Protein AF-A0A1H5A3E8-F1 (afdb_monomer)

pLDDT: mean 80.01, std 17.45, range [38.31, 94.94]

Nearest PDB structures (foldseek):
  3k41-assembly1_B  TM=3.931E-01  e=1.191E+00  Bos taurus
  3k41-assembly1_A  TM=4.927E-01  e=1.358E+00  Bos taurus
  3k42-assembly1_A  TM=4.088E-01  e=1.651E+00  Bos taurus
  2rl7-assembly2_D  TM=4.142E-01  e=1.881E+00  Bos taurus
  2rl7-assembly1_A  TM=3.679E-01  e=1.651E+00  Bos taurus

Secondary structure (DSSP, 8-state):
-----------HHHHHHHHSTT-EEEEEEETTEEEEEEE-TTS-EEEEESSHHHHHHHHHTSPP------

Sequence (70 aa):
MHAKGVISGFSPKELALEIHPGAYCKVKHSEHVSGYVIYDAEGRALASAGSAKQAWRDAISVAPFATKQS

Structure (mmCIF, N/CA/C/O backbone):
data_AF-A0A1H5A3E8-F1
#
_entry.id   AF-A0A1H5A3E8-F1
#
loop_
_atom_site.group_PDB
_atom_site.id
_atom_site.type_symbol
_atom_site.label_atom_id
_atom_site.label_alt_id
_atom_site.label_comp_id
_atom_site.label_asym_id
_atom_site.label_entity_id
_atom_site.label_seq_id
_atom_site.pdbx_PDB_ins_code
_atom_site.Cartn_x
_atom_site.Cartn_y
_atom_site.Cartn_z
_atom_site.occupancy
_atom_site.B_iso_or_equiv
_atom_site.auth_seq_id
_atom_site.auth_comp_id
_atom_site.auth_asym_id
_atom_site.auth_atom_id
_atom_site.pdbx_PDB_model_num
ATOM 1 N N . MET A 1 1 ? -5.116 38.891 5.935 1.00 38.31 1 MET A N 1
ATOM 2 C CA . MET A 1 1 ? -6.474 38.330 5.779 1.00 38.31 1 MET A CA 1
ATOM 3 C C . MET A 1 1 ? -6.416 37.273 4.684 1.00 38.31 1 MET 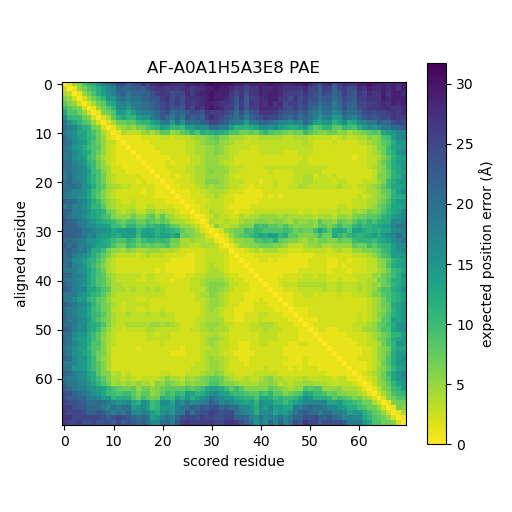A C 1
ATOM 5 O O . MET A 1 1 ? -5.989 37.598 3.591 1.00 38.31 1 MET A O 1
ATOM 9 N N . HIS A 1 2 ? -6.724 36.026 5.056 1.00 49.22 2 HIS A N 1
ATOM 10 C CA . HIS A 1 2 ? -7.048 34.837 4.251 1.00 49.22 2 HIS A CA 1
ATOM 11 C C . HIS A 1 2 ? -6.436 34.653 2.851 1.00 49.22 2 HIS A C 1
ATOM 13 O O . HIS A 1 2 ? -6.919 35.211 1.873 1.00 49.22 2 HIS A O 1
ATOM 19 N N . ALA A 1 3 ? -5.530 33.678 2.733 1.00 40.06 3 ALA A N 1
ATOM 20 C CA . ALA A 1 3 ? -5.409 32.895 1.509 1.00 40.06 3 ALA A CA 1
ATOM 21 C C . ALA A 1 3 ? -5.067 31.436 1.839 1.00 40.06 3 ALA A C 1
ATOM 23 O O . ALA A 1 3 ? -3.913 31.058 1.983 1.00 40.06 3 ALA A O 1
ATOM 24 N N . LYS A 1 4 ? -6.144 30.651 1.926 1.00 42.69 4 LYS A N 1
ATOM 25 C CA . LYS A 1 4 ? -6.217 29.215 1.638 1.00 42.69 4 LYS A CA 1
ATOM 26 C C . LYS A 1 4 ? -5.389 28.337 2.570 1.00 42.69 4 LYS A C 1
ATOM 28 O O . LYS A 1 4 ? -4.257 27.976 2.274 1.00 42.69 4 LYS A O 1
ATOM 33 N N . GLY A 1 5 ? -6.034 27.917 3.663 1.00 41.94 5 GLY A N 1
ATOM 34 C CA . GLY A 1 5 ? -5.682 26.658 4.305 1.00 41.94 5 GLY A CA 1
ATOM 35 C C . GLY A 1 5 ? -5.518 25.618 3.206 1.00 41.94 5 GLY A C 1
ATOM 36 O O . GLY A 1 5 ? -6.451 25.365 2.442 1.00 41.94 5 GLY A O 1
ATOM 37 N N . VAL A 1 6 ? -4.291 25.125 3.060 1.00 45.97 6 VAL A N 1
ATOM 38 C CA . VAL A 1 6 ? -4.000 23.908 2.321 1.00 45.97 6 VAL A CA 1
ATOM 39 C C . VAL A 1 6 ? -5.042 22.900 2.770 1.00 45.97 6 VAL A C 1
ATOM 41 O O . VAL A 1 6 ? -5.063 22.484 3.925 1.00 45.97 6 VAL A O 1
ATOM 44 N N . ILE A 1 7 ? -5.968 22.569 1.879 1.00 52.53 7 ILE A N 1
ATOM 45 C CA . ILE A 1 7 ? -6.780 21.380 2.054 1.00 52.53 7 ILE A CA 1
ATOM 46 C C . ILE A 1 7 ? -5.722 20.280 2.020 1.00 52.53 7 ILE A C 1
ATOM 48 O O . ILE A 1 7 ? -5.136 20.054 0.963 1.00 52.53 7 ILE A O 1
ATOM 52 N N . SER A 1 8 ? -5.348 19.762 3.194 1.00 49.91 8 SER A N 1
ATOM 53 C CA . SER A 1 8 ? -4.316 18.743 3.399 1.00 49.91 8 SER A CA 1
ATOM 54 C C . SER A 1 8 ? -4.705 17.529 2.562 1.00 49.91 8 SER A C 1
ATOM 56 O O . SER A 1 8 ? -5.570 16.742 2.937 1.00 49.91 8 SER A O 1
ATOM 58 N N . GLY A 1 9 ? -4.221 17.522 1.322 1.00 50.78 9 GLY A N 1
ATOM 59 C CA . GLY A 1 9 ? -4.919 16.913 0.203 1.00 50.78 9 GLY A CA 1
ATOM 60 C C . GLY A 1 9 ? -4.660 15.426 0.142 1.00 50.78 9 GLY A C 1
ATOM 61 O O . GLY A 1 9 ? -3.610 15.027 -0.340 1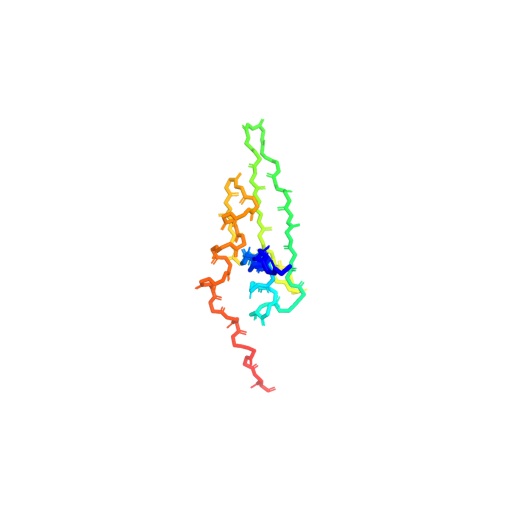.00 50.78 9 GLY A O 1
ATOM 62 N N . PHE A 1 10 ? -5.633 14.642 0.603 1.00 63.12 10 PHE A N 1
ATOM 63 C CA . PHE A 1 10 ? -5.815 13.216 0.331 1.00 63.12 10 PHE A CA 1
ATOM 64 C C . PHE A 1 10 ? -4.508 12.430 0.142 1.00 63.12 10 PHE A C 1
ATOM 66 O O . PHE A 1 10 ? -4.047 12.222 -0.985 1.00 63.12 10 PHE A O 1
ATOM 73 N N . SER A 1 11 ? -3.924 11.943 1.235 1.00 81.62 11 SER A N 1
ATOM 74 C CA . SER A 1 11 ? -2.879 10.926 1.146 1.00 81.62 11 SER A CA 1
ATOM 75 C C . SER A 1 11 ? -3.549 9.559 0.975 1.00 81.62 11 SER A C 1
ATOM 77 O O . SER A 1 11 ? -4.160 9.076 1.928 1.00 81.62 11 SER A O 1
ATOM 79 N N . PRO A 1 12 ? -3.399 8.863 -0.172 1.00 84.44 12 PRO A N 1
ATOM 80 C CA . PRO A 1 12 ? -3.965 7.520 -0.341 1.00 84.44 12 PRO A CA 1
ATOM 81 C C . PRO A 1 12 ? -3.466 6.544 0.731 1.00 84.44 12 PRO A C 1
ATOM 83 O O . PRO A 1 12 ? -4.151 5.598 1.088 1.00 84.44 12 PRO A O 1
ATOM 86 N N . LYS A 1 13 ? -2.268 6.803 1.267 1.00 87.25 13 LYS A N 1
ATOM 87 C CA . LYS A 1 13 ? -1.703 6.073 2.397 1.00 87.25 13 LYS A CA 1
ATOM 88 C C . LYS A 1 13 ? -2.507 6.264 3.685 1.00 87.25 13 LYS A C 1
ATOM 90 O O . LYS A 1 13 ? -2.740 5.282 4.368 1.00 87.25 13 LYS A O 1
ATOM 95 N N . GLU A 1 14 ? -2.889 7.492 4.035 1.00 88.19 14 GLU A N 1
ATOM 96 C CA . GLU A 1 14 ? -3.618 7.758 5.285 1.00 88.19 14 GLU A CA 1
ATOM 97 C C . GLU A 1 14 ? -4.980 7.065 5.255 1.00 88.19 14 GLU A C 1
ATOM 99 O O . GLU A 1 14 ? -5.262 6.267 6.139 1.00 88.19 14 GLU A O 1
ATOM 104 N N . LEU A 1 15 ? -5.738 7.227 4.165 1.00 87.62 15 LEU A N 1
ATOM 105 C CA . LEU A 1 15 ? -7.027 6.550 4.015 1.00 87.62 15 LEU A CA 1
ATOM 106 C C . LEU A 1 15 ? -6.891 5.018 3.960 1.00 87.62 15 LEU A C 1
ATOM 108 O O . LEU A 1 15 ? -7.691 4.298 4.551 1.00 87.62 15 LEU A O 1
ATOM 112 N N . ALA A 1 16 ? -5.864 4.491 3.286 1.00 87.94 16 ALA A N 1
ATOM 113 C CA . ALA A 1 16 ? -5.607 3.052 3.297 1.00 87.94 16 ALA A CA 1
ATOM 114 C C . ALA A 1 16 ? -5.270 2.528 4.701 1.00 87.94 16 ALA A C 1
ATOM 116 O O . ALA A 1 16 ? -5.651 1.409 5.025 1.00 87.94 16 ALA A O 1
ATOM 117 N N . LEU A 1 17 ? -4.569 3.315 5.524 1.00 89.56 17 LEU A N 1
ATOM 118 C CA . LEU A 1 17 ? 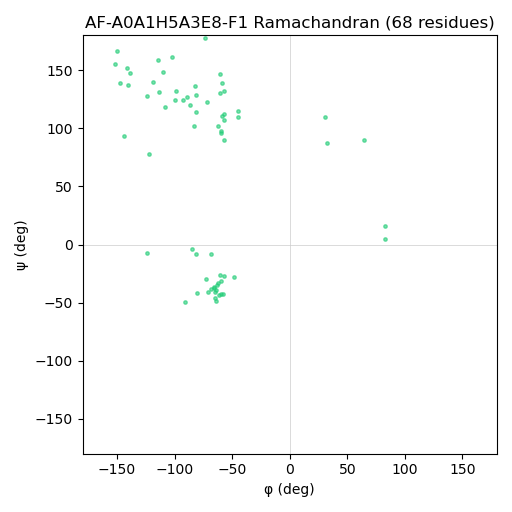-4.250 2.971 6.912 1.00 89.56 17 LEU A CA 1
ATOM 119 C C . LEU A 1 17 ? -5.470 3.064 7.836 1.00 89.56 17 LEU A C 1
ATOM 121 O O . LEU A 1 17 ? -5.531 2.317 8.806 1.00 89.56 17 LEU A O 1
ATOM 125 N N . GLU A 1 18 ? -6.436 3.940 7.544 1.00 89.31 18 GLU A N 1
ATOM 126 C CA . GLU A 1 18 ? -7.723 3.977 8.254 1.00 89.31 18 GLU A CA 1
ATOM 127 C C . GLU A 1 18 ? -8.543 2.700 8.005 1.00 89.31 18 GLU A C 1
ATOM 129 O O . GLU A 1 18 ? -9.188 2.194 8.920 1.00 89.31 18 GLU A O 1
ATOM 134 N N . ILE A 1 19 ? -8.489 2.149 6.786 1.00 88.25 19 ILE A N 1
ATOM 135 C CA . ILE A 1 19 ? -9.189 0.906 6.413 1.00 88.25 19 ILE A CA 1
ATOM 136 C C . ILE A 1 19 ? -8.410 -0.335 6.875 1.00 88.25 19 ILE A C 1
ATOM 138 O O . ILE A 1 19 ? -8.999 -1.293 7.375 1.00 88.25 19 ILE A O 1
ATOM 142 N N . HIS A 1 20 ? -7.085 -0.316 6.714 1.00 89.00 20 HIS A N 1
ATOM 143 C CA .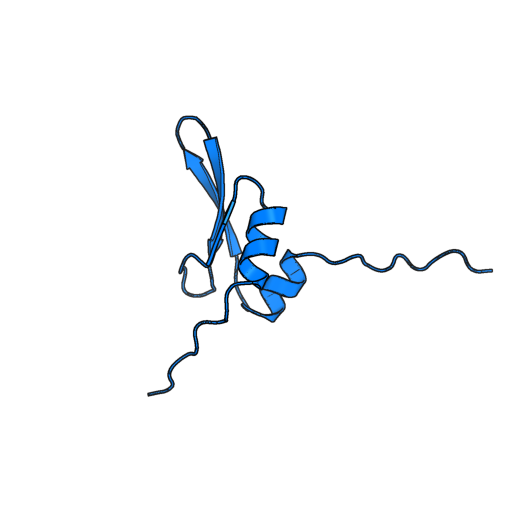 HIS A 1 20 ? -6.165 -1.411 7.033 1.00 89.00 20 HIS A CA 1
ATOM 144 C C . HIS A 1 20 ? -5.110 -0.928 8.042 1.00 89.00 20 HIS A C 1
ATOM 146 O O . HIS A 1 20 ? -3.970 -0.625 7.662 1.00 89.00 20 HIS A O 1
ATOM 152 N N . PRO A 1 21 ? -5.458 -0.832 9.338 1.00 90.31 21 PRO A N 1
ATOM 153 C CA . PRO A 1 21 ? -4.527 -0.370 10.359 1.00 90.31 21 PRO A CA 1
ATOM 154 C C . PRO A 1 21 ? -3.306 -1.292 10.438 1.00 90.31 21 PRO A C 1
ATOM 156 O O . PRO A 1 21 ? -3.422 -2.513 10.512 1.00 90.31 21 PRO A O 1
ATOM 159 N N . GLY A 1 22 ? -2.114 -0.695 10.405 1.00 90.19 22 GLY A N 1
ATOM 160 C CA . GLY A 1 22 ? -0.845 -1.431 10.400 1.00 90.19 22 GLY A CA 1
ATOM 161 C C . GLY A 1 22 ? -0.397 -1.934 9.024 1.00 90.19 22 GLY A C 1
ATOM 162 O O . GLY A 1 22 ? 0.634 -2.602 8.937 1.00 90.19 22 GLY A O 1
ATOM 163 N N . ALA A 1 23 ? -1.114 -1.594 7.948 1.00 93.06 23 ALA A N 1
ATOM 164 C CA . ALA A 1 23 ? -0.647 -1.871 6.598 1.00 93.06 23 ALA A CA 1
ATOM 165 C C . ALA A 1 23 ? 0.686 -1.166 6.300 1.00 93.06 23 ALA A C 1
ATOM 167 O O . ALA A 1 23 ? 0.963 -0.053 6.755 1.00 93.06 23 ALA A O 1
ATOM 168 N N . TYR A 1 24 ? 1.524 -1.801 5.492 1.00 93.81 24 TYR A N 1
ATOM 169 C CA . TYR A 1 24 ? 2.838 -1.279 5.143 1.00 93.81 24 TYR A CA 1
ATOM 170 C C . TYR A 1 24 ? 3.180 -1.550 3.681 1.00 93.81 24 TYR A C 1
ATOM 172 O O . TYR A 1 24 ? 2.735 -2.514 3.065 1.00 93.81 24 TYR A O 1
ATOM 180 N N . CYS A 1 25 ? 4.011 -0.681 3.111 1.00 93.88 25 CYS A N 1
ATOM 181 C CA . CYS A 1 25 ? 4.458 -0.798 1.731 1.00 93.88 25 CYS A CA 1
ATOM 182 C C . CYS A 1 25 ? 5.844 -1.443 1.684 1.00 93.88 25 CYS A C 1
ATOM 184 O O . CYS A 1 25 ? 6.757 -0.990 2.374 1.00 93.88 25 CYS A O 1
ATOM 186 N N . LYS A 1 26 ? 6.034 -2.439 0.816 1.00 94.38 26 LYS A N 1
ATOM 187 C CA . LYS A 1 26 ? 7.363 -2.935 0.435 1.00 94.38 26 LYS A CA 1
ATOM 188 C C . LYS A 1 26 ? 7.593 -2.742 -1.053 1.00 94.38 26 LYS A C 1
ATOM 190 O O . LYS A 1 26 ? 6.706 -2.990 -1.869 1.00 94.38 26 LYS A O 1
ATOM 195 N N . VAL A 1 27 ? 8.811 -2.343 -1.391 1.00 92.19 27 VAL A N 1
ATOM 196 C CA . VAL A 1 27 ? 9.291 -2.361 -2.771 1.00 92.19 27 VAL A CA 1
ATOM 197 C C . VAL A 1 27 ? 9.733 -3.782 -3.092 1.00 92.19 27 VAL A C 1
ATOM 199 O O . VAL A 1 27 ? 10.483 -4.392 -2.331 1.00 92.19 27 VAL A O 1
ATOM 202 N N . LYS A 1 28 ? 9.245 -4.326 -4.202 1.00 89.19 28 LYS A N 1
ATOM 203 C CA . LYS A 1 28 ? 9.737 -5.564 -4.794 1.00 89.19 28 LYS A CA 1
ATOM 204 C C . LYS A 1 28 ? 10.498 -5.218 -6.060 1.00 89.19 28 LYS A C 1
ATOM 206 O O . LYS A 1 28 ? 9.928 -4.673 -6.999 1.00 89.19 28 LYS A O 1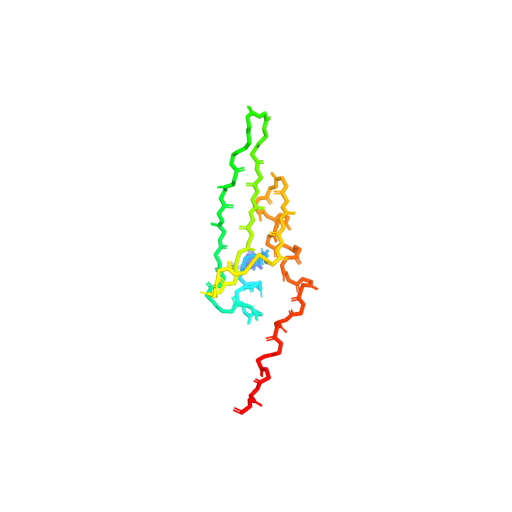
ATOM 211 N N . HIS A 1 29 ? 11.780 -5.550 -6.066 1.00 85.50 29 HIS A N 1
ATOM 212 C CA . HIS A 1 29 ? 12.616 -5.451 -7.249 1.00 85.50 29 HIS A CA 1
ATOM 213 C C . HIS A 1 29 ? 12.592 -6.793 -7.977 1.00 85.50 29 HIS A C 1
ATOM 215 O O . HIS A 1 29 ? 12.873 -7.838 -7.393 1.00 85.50 29 HIS A O 1
ATOM 221 N N . SER A 1 30 ? 12.218 -6.756 -9.245 1.00 79.00 30 SER A N 1
ATOM 222 C CA . SER A 1 30 ? 12.487 -7.804 -10.220 1.00 79.00 30 SER A CA 1
ATOM 223 C C . SER A 1 30 ? 13.655 -7.352 -11.093 1.00 79.00 30 SER A C 1
ATOM 225 O O . SER A 1 30 ? 13.942 -6.158 -11.157 1.00 79.00 30 SER A O 1
ATOM 227 N N . GLU A 1 31 ? 14.299 -8.291 -11.785 1.00 81.44 31 GLU A N 1
ATOM 228 C CA . GLU A 1 31 ? 15.516 -8.064 -12.587 1.00 81.44 31 GLU A CA 1
ATOM 229 C C . GLU A 1 31 ? 15.422 -6.853 -13.540 1.00 81.44 31 GLU A C 1
ATOM 231 O O . GLU A 1 31 ? 16.418 -6.181 -13.786 1.00 81.44 31 GLU A O 1
ATOM 236 N N . HIS A 1 32 ? 14.208 -6.504 -13.990 1.00 80.44 32 HIS A N 1
ATOM 237 C CA . HIS A 1 32 ? 13.962 -5.396 -14.919 1.00 80.44 32 HIS A CA 1
ATOM 238 C C . HIS A 1 32 ? 12.959 -4.331 -14.436 1.00 80.44 32 HIS A C 1
ATOM 240 O O . HIS A 1 32 ? 12.773 -3.325 -15.118 1.00 80.44 32 HIS A O 1
ATOM 246 N N . VAL A 1 33 ? 12.273 -4.522 -13.301 1.00 78.19 33 VAL A N 1
ATOM 247 C CA . VAL A 1 33 ? 11.170 -3.636 -12.869 1.00 78.19 33 VAL A CA 1
ATOM 248 C C . VAL A 1 33 ? 11.102 -3.543 -11.346 1.00 78.19 33 VAL A C 1
ATOM 250 O O . VAL A 1 33 ? 11.208 -4.548 -10.650 1.00 78.19 33 VAL A O 1
ATOM 253 N N . SER A 1 34 ? 10.858 -2.339 -10.823 1.00 83.88 34 SER A N 1
ATOM 254 C CA . SER A 1 34 ? 10.512 -2.132 -9.411 1.00 83.88 34 SER A CA 1
ATOM 255 C C . SER A 1 34 ? 9.000 -1.967 -9.263 1.00 83.88 34 SER A C 1
ATOM 257 O O . SER A 1 34 ? 8.405 -1.099 -9.897 1.00 83.88 34 SER A O 1
ATOM 259 N N . GLY A 1 35 ? 8.379 -2.795 -8.428 1.00 91.69 35 GLY A N 1
ATOM 260 C CA . GLY A 1 35 ? 6.972 -2.701 -8.048 1.00 91.69 35 GLY A CA 1
ATOM 261 C C . GLY A 1 35 ? 6.814 -2.380 -6.564 1.00 91.69 35 GLY A C 1
ATOM 262 O O . GLY A 1 35 ? 7.703 -2.628 -5.754 1.00 91.69 35 GLY A O 1
ATOM 263 N N . TYR A 1 36 ? 5.662 -1.845 -6.189 1.00 94.44 36 TYR A N 1
ATOM 264 C CA . TYR A 1 36 ? 5.282 -1.558 -4.811 1.00 94.44 36 TYR A CA 1
ATOM 265 C C . TYR A 1 36 ? 4.120 -2.458 -4.439 1.00 94.44 36 TYR A C 1
ATOM 267 O O . TYR A 1 36 ? 3.150 -2.541 -5.188 1.00 94.44 36 TYR A O 1
ATOM 275 N N . VAL A 1 37 ? 4.212 -3.117 -3.291 1.00 94.69 37 VAL A N 1
ATOM 276 C CA . VAL A 1 37 ? 3.155 -3.983 -2.770 1.00 94.69 37 VAL A CA 1
ATOM 277 C C . VAL A 1 37 ? 2.779 -3.506 -1.375 1.00 94.69 37 VAL A C 1
ATOM 279 O O . VAL A 1 37 ? 3.655 -3.335 -0.522 1.00 94.69 37 VAL A O 1
ATOM 282 N N . ILE A 1 38 ? 1.488 -3.279 -1.157 1.00 94.94 38 ILE A N 1
ATOM 283 C CA . ILE A 1 38 ? 0.919 -2.982 0.155 1.00 94.94 38 ILE A CA 1
ATOM 284 C C . ILE A 1 38 ? 0.543 -4.304 0.807 1.00 94.94 38 ILE A C 1
ATOM 286 O O . ILE A 1 38 ? -0.170 -5.109 0.208 1.00 94.94 38 ILE A O 1
ATOM 290 N N . TYR A 1 39 ? 1.029 -4.518 2.019 1.00 94.31 39 TYR A N 1
ATOM 291 C CA . TYR A 1 39 ? 0.678 -5.649 2.860 1.00 94.31 39 TYR A CA 1
ATOM 292 C C . TYR A 1 39 ? -0.163 -5.162 4.033 1.00 94.31 39 TYR A C 1
ATOM 294 O O . TYR A 1 39 ? 0.037 -4.039 4.493 1.00 94.31 39 TYR A O 1
ATOM 302 N N . ASP A 1 40 ? -1.077 -5.992 4.519 1.00 92.38 40 ASP A N 1
ATOM 303 C CA . ASP A 1 40 ? -1.742 -5.757 5.799 1.00 92.38 40 ASP A CA 1
ATOM 304 C C . ASP A 1 40 ? -0.799 -6.036 6.986 1.00 92.38 40 ASP A C 1
ATOM 306 O O . ASP A 1 40 ? 0.350 -6.460 6.813 1.00 92.38 40 ASP A O 1
ATOM 310 N N . ALA A 1 41 ? -1.288 -5.800 8.205 1.00 90.44 41 ALA A N 1
ATOM 311 C CA . ALA A 1 41 ? -0.530 -6.049 9.431 1.00 90.44 41 ALA A CA 1
ATOM 312 C C . ALA A 1 41 ? -0.118 -7.526 9.608 1.00 90.44 41 ALA A C 1
ATOM 314 O O . ALA A 1 41 ? 0.897 -7.806 10.241 1.00 90.44 41 ALA A O 1
ATOM 315 N N . GLU A 1 42 ? -0.869 -8.464 9.022 1.00 90.31 42 GLU A N 1
ATOM 316 C CA . GLU A 1 42 ? -0.580 -9.903 9.049 1.00 90.31 42 GLU A CA 1
ATOM 317 C C . GLU A 1 42 ? 0.412 -10.325 7.945 1.00 90.31 42 GLU A C 1
ATOM 319 O O . GLU A 1 42 ? 0.841 -11.477 7.887 1.00 90.31 42 GLU A O 1
ATOM 324 N N . GLY A 1 43 ? 0.818 -9.400 7.068 1.00 90.44 43 GLY A N 1
ATOM 325 C CA . GLY A 1 43 ? 1.738 -9.663 5.965 1.00 90.44 43 GLY A CA 1
ATOM 326 C C . GLY A 1 43 ? 1.078 -10.250 4.715 1.00 90.44 43 GLY A C 1
ATOM 327 O O . GLY A 1 43 ? 1.789 -10.750 3.840 1.00 90.44 43 GLY A O 1
ATOM 328 N N . ARG A 1 44 ? -0.250 -10.179 4.582 1.00 90.50 44 ARG A N 1
ATOM 329 C CA . ARG A 1 44 ? -0.979 -10.553 3.360 1.00 90.50 44 ARG A CA 1
ATOM 330 C C . ARG A 1 44 ? -0.952 -9.400 2.367 1.00 90.50 44 ARG A C 1
ATOM 332 O O . ARG A 1 44 ? -1.142 -8.247 2.739 1.00 90.50 44 ARG A O 1
ATOM 339 N N . ALA A 1 45 ? -0.707 -9.700 1.095 1.00 92.12 45 ALA A N 1
ATOM 340 C CA . ALA A 1 45 ? -0.686 -8.680 0.052 1.00 92.12 45 ALA A CA 1
ATOM 341 C C . ALA A 1 45 ? -2.110 -8.1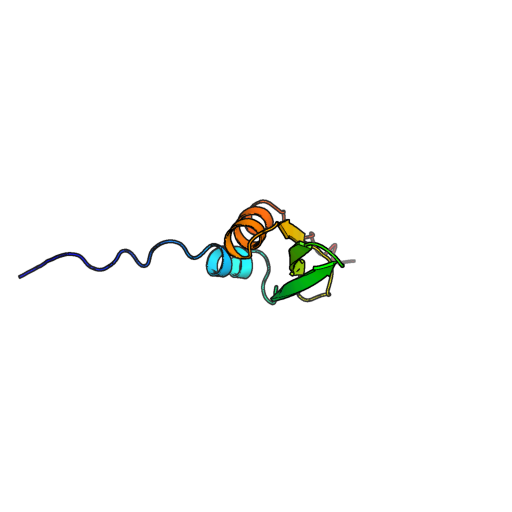77 -0.237 1.00 92.12 45 ALA A C 1
ATOM 343 O O . ALA A 1 45 ? -2.981 -8.966 -0.595 1.00 92.12 45 ALA A O 1
ATOM 344 N N . LEU A 1 46 ? -2.320 -6.869 -0.104 1.00 91.50 46 LEU A N 1
ATOM 345 C CA . LEU A 1 46 ? -3.579 -6.190 -0.413 1.00 91.50 46 LEU A CA 1
ATOM 346 C C . LEU A 1 46 ? -3.602 -5.710 -1.865 1.00 91.50 46 LEU A C 1
ATOM 348 O O . LEU A 1 46 ? -4.550 -5.970 -2.595 1.00 91.50 46 LEU A O 1
ATOM 352 N N . ALA A 1 47 ? -2.546 -5.016 -2.292 1.00 92.75 47 ALA A N 1
ATOM 353 C CA . ALA A 1 47 ? -2.469 -4.415 -3.618 1.00 92.75 47 ALA A CA 1
ATOM 354 C C . ALA A 1 47 ? -1.023 -4.301 -4.104 1.00 92.75 47 ALA A C 1
ATOM 356 O O . ALA A 1 47 ? -0.094 -4.204 -3.300 1.00 92.75 47 ALA A O 1
ATOM 357 N N . SER A 1 48 ? -0.828 -4.261 -5.422 1.00 92.69 48 SER A N 1
ATOM 358 C CA . SER A 1 48 ? 0.483 -4.057 -6.037 1.00 92.69 48 SER A CA 1
ATOM 359 C C . SER A 1 48 ? 0.403 -3.157 -7.261 1.00 92.69 48 SER A C 1
ATOM 361 O O . SER A 1 48 ? -0.463 -3.363 -8.105 1.00 92.69 48 SER A O 1
ATOM 363 N N . ALA A 1 49 ? 1.339 -2.221 -7.405 1.00 91.50 49 ALA A N 1
ATOM 364 C CA . ALA A 1 49 ? 1.417 -1.347 -8.572 1.00 91.50 49 ALA A CA 1
ATOM 365 C C . ALA A 1 49 ? 2.860 -0.926 -8.879 1.00 91.50 49 ALA A C 1
ATOM 367 O O . ALA A 1 49 ? 3.750 -1.030 -8.038 1.00 91.50 49 ALA A O 1
ATOM 368 N N . GLY A 1 50 ? 3.091 -0.366 -10.069 1.00 89.75 50 GLY A N 1
ATOM 369 C CA . GLY A 1 50 ? 4.394 0.201 -10.449 1.00 89.75 50 GLY A CA 1
ATOM 370 C C . GLY A 1 50 ? 4.788 1.474 -9.681 1.00 89.75 50 GLY A C 1
ATOM 371 O O . GLY A 1 50 ? 5.917 1.935 -9.796 1.00 89.75 50 GLY A O 1
ATOM 372 N N . SER A 1 51 ? 3.885 2.055 -8.881 1.00 90.50 51 SER A N 1
ATOM 373 C CA . SER A 1 51 ? 4.181 3.206 -8.020 1.00 90.50 51 SER A CA 1
ATOM 374 C C . SER A 1 51 ? 3.526 3.067 -6.647 1.00 90.50 51 SER A C 1
ATOM 376 O O . SER A 1 51 ? 2.416 2.544 -6.528 1.00 90.50 51 SER A O 1
ATOM 378 N N . ALA A 1 52 ? 4.177 3.603 -5.612 1.00 89.31 52 ALA A N 1
ATOM 379 C CA . ALA A 1 52 ? 3.656 3.575 -4.245 1.00 89.31 52 ALA A CA 1
ATOM 380 C C . ALA A 1 52 ? 2.278 4.246 -4.130 1.00 89.31 52 ALA A C 1
ATOM 382 O O . ALA A 1 52 ? 1.383 3.719 -3.478 1.00 89.31 52 ALA A O 1
ATOM 383 N N . LYS A 1 53 ? 2.085 5.399 -4.790 1.00 90.31 53 LYS A N 1
ATOM 384 C CA . LYS A 1 53 ? 0.821 6.150 -4.738 1.00 90.31 53 LYS A CA 1
ATOM 385 C C . LYS A 1 53 ? -0.346 5.332 -5.293 1.00 90.31 53 LYS A C 1
ATOM 387 O O . LYS A 1 53 ? -1.418 5.336 -4.695 1.00 90.31 53 LYS A O 1
ATOM 392 N N . GLN A 1 54 ? -0.137 4.639 -6.414 1.00 91.00 54 GLN A N 1
ATOM 393 C CA . GLN A 1 54 ? -1.172 3.799 -7.012 1.00 91.00 54 GLN A CA 1
ATOM 394 C C . GLN A 1 54 ? -1.429 2.551 -6.162 1.00 91.00 54 GLN A C 1
ATOM 396 O O . GLN A 1 54 ? -2.584 2.241 -5.916 1.00 91.00 54 GLN A O 1
ATOM 401 N N . ALA A 1 55 ? -0.384 1.915 -5.620 1.00 92.12 55 ALA A N 1
ATOM 402 C CA . ALA A 1 55 ? -0.539 0.748 -4.750 1.00 92.12 55 ALA A CA 1
ATOM 403 C C . ALA A 1 55 ? -1.370 1.073 -3.492 1.00 92.12 55 ALA A C 1
ATOM 405 O O . ALA A 1 55 ? -2.266 0.317 -3.129 1.00 92.12 55 ALA A O 1
ATOM 406 N N . TRP A 1 56 ? -1.134 2.233 -2.866 1.00 93.12 56 TRP A N 1
ATOM 407 C CA . TRP A 1 56 ? -1.961 2.716 -1.754 1.00 93.12 56 TRP A CA 1
ATOM 408 C C . TRP A 1 56 ? -3.395 3.048 -2.180 1.00 93.12 56 TRP A C 1
ATOM 410 O O . TRP A 1 56 ? -4.331 2.769 -1.439 1.00 93.12 56 TRP A O 1
ATOM 420 N N . ARG A 1 57 ? -3.586 3.613 -3.378 1.00 92.62 57 ARG A N 1
ATOM 421 C CA . ARG A 1 57 ? -4.925 3.895 -3.916 1.00 92.62 57 ARG A CA 1
ATOM 422 C C . ARG A 1 57 ? -5.729 2.623 -4.169 1.00 92.62 57 ARG A C 1
ATOM 424 O O . ARG A 1 57 ? -6.914 2.583 -3.854 1.00 92.62 57 ARG A O 1
ATOM 431 N N . ASP A 1 58 ? -5.080 1.595 -4.693 1.00 92.94 58 ASP A N 1
ATOM 432 C CA . ASP A 1 58 ? -5.704 0.299 -4.943 1.00 92.94 58 ASP A CA 1
ATOM 433 C C . ASP A 1 58 ? -6.043 -0.400 -3.621 1.00 92.94 58 ASP A C 1
ATOM 435 O O . ASP A 1 58 ? -7.135 -0.942 -3.487 1.00 92.94 58 ASP A O 1
ATOM 439 N N . ALA A 1 59 ? -5.177 -0.288 -2.605 1.00 91.06 59 ALA A N 1
ATOM 440 C CA . ALA A 1 59 ? -5.430 -0.834 -1.269 1.00 91.06 59 ALA A CA 1
ATOM 441 C C . ALA A 1 59 ? -6.689 -0.252 -0.593 1.00 91.06 59 ALA A C 1
ATOM 443 O O . ALA A 1 59 ? -7.367 -0.975 0.131 1.00 91.06 59 ALA A O 1
ATOM 444 N N . ILE A 1 60 ? -7.052 1.010 -0.866 1.00 90.44 60 ILE A N 1
ATOM 445 C CA . ILE A 1 60 ? -8.315 1.617 -0.389 1.00 90.44 60 ILE A CA 1
ATOM 446 C C . ILE A 1 60 ? -9.542 0.887 -0.956 1.00 90.44 60 ILE A C 1
ATOM 448 O O . ILE A 1 60 ? -10.574 0.805 -0.297 1.00 90.44 60 ILE A O 1
ATOM 452 N N . SER A 1 61 ? -9.444 0.361 -2.180 1.00 88.19 61 SER A N 1
ATOM 453 C CA . SER A 1 61 ? -10.553 -0.341 -2.844 1.00 88.19 61 SER A CA 1
ATOM 454 C C . SER A 1 61 ? -10.684 -1.802 -2.397 1.00 88.19 61 SER A C 1
ATOM 456 O O . SER A 1 61 ? -11.652 -2.470 -2.758 1.00 88.19 61 SER A O 1
ATOM 458 N N . VAL A 1 62 ? -9.722 -2.311 -1.623 1.00 86.81 62 VAL A N 1
ATOM 459 C CA . VAL A 1 62 ? -9.745 -3.667 -1.071 1.00 86.81 62 VAL A CA 1
ATOM 460 C C . VAL A 1 62 ? -10.513 -3.642 0.243 1.00 86.81 62 VAL A C 1
ATOM 462 O O . VAL A 1 62 ? -10.123 -2.945 1.180 1.00 86.81 62 VAL A O 1
ATOM 465 N N . ALA A 1 63 ? -11.598 -4.415 0.321 1.00 74.94 63 ALA A N 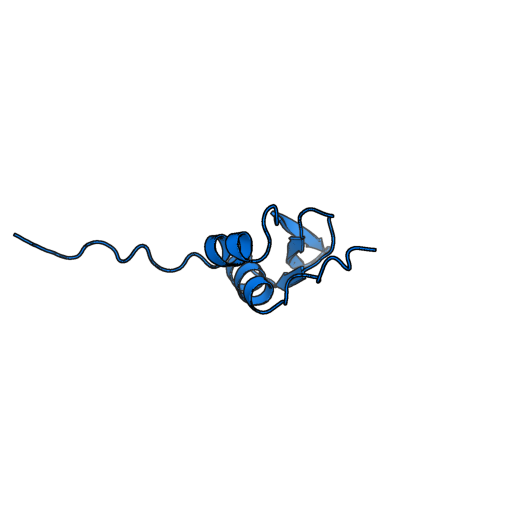1
ATOM 466 C CA . ALA A 1 63 ? -12.348 -4.572 1.561 1.00 74.94 63 ALA A CA 1
ATOM 467 C C . ALA A 1 63 ? -11.435 -5.138 2.667 1.00 74.94 63 ALA A C 1
ATOM 469 O O . ALA A 1 63 ? -10.646 -6.047 2.385 1.00 74.94 63 ALA A O 1
ATOM 470 N N . PRO A 1 64 ? -11.527 -4.643 3.917 1.00 68.94 64 PRO A N 1
ATOM 471 C CA . PRO A 1 64 ? -10.822 -5.261 5.030 1.00 68.94 64 PRO A CA 1
ATOM 472 C C . PRO A 1 64 ? -11.264 -6.719 5.118 1.00 68.94 64 PRO A C 1
ATOM 474 O O . PRO A 1 64 ? -12.459 -7.020 5.035 1.00 68.94 64 PRO A O 1
ATOM 477 N N . PHE A 1 65 ? -10.303 -7.637 5.239 1.00 63.69 65 PHE A N 1
ATOM 478 C CA . PHE A 1 65 ? -10.630 -9.034 5.487 1.00 63.69 65 PHE A CA 1
ATOM 479 C C . PHE A 1 65 ? -11.458 -9.071 6.766 1.00 63.69 65 PHE A C 1
ATOM 481 O O . PHE A 1 65 ? -10.956 -8.728 7.835 1.00 63.69 65 PHE A O 1
ATOM 488 N N . ALA A 1 66 ? -12.739 -9.428 6.649 1.00 58.41 66 ALA A N 1
ATOM 489 C CA . ALA A 1 66 ? -13.578 -9.645 7.809 1.00 58.41 66 ALA A CA 1
ATOM 490 C C . ALA A 1 66 ? -12.885 -10.724 8.639 1.00 58.41 66 ALA A C 1
ATOM 492 O O . ALA A 1 66 ? -12.834 -11.889 8.235 1.00 58.41 66 ALA A O 1
ATOM 493 N N . THR A 1 67 ? -12.305 -10.325 9.769 1.00 53.41 67 THR A N 1
ATOM 494 C CA . THR A 1 67 ? -11.880 -11.251 10.803 1.00 53.41 67 THR A CA 1
ATOM 495 C C . THR A 1 67 ? -13.145 -11.979 11.222 1.00 53.41 67 THR A C 1
ATOM 497 O O . THR A 1 67 ? -13.965 -11.465 11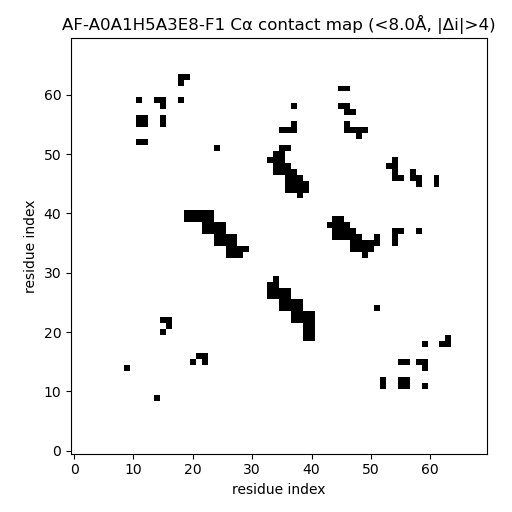.978 1.00 53.41 67 THR A O 1
ATOM 500 N N . LYS A 1 68 ? -13.374 -13.162 10.642 1.00 50.06 68 LYS A N 1
ATOM 501 C CA . LYS A 1 68 ? -14.368 -14.095 11.156 1.00 50.06 68 LYS A CA 1
ATOM 502 C C . LYS A 1 68 ? -13.926 -14.403 12.581 1.00 50.06 68 LYS A C 1
ATOM 504 O O . LYS A 1 68 ? -13.010 -15.193 12.780 1.00 50.06 68 LYS A O 1
ATOM 509 N N . GLN A 1 69 ? -14.523 -13.712 13.548 1.00 48.34 69 GLN A N 1
ATOM 510 C CA . GLN A 1 69 ? -14.514 -14.134 14.937 1.00 48.34 69 GLN A CA 1
ATOM 511 C C . GLN A 1 69 ? -15.165 -15.524 14.957 1.00 48.34 69 GLN A C 1
ATOM 513 O O . GLN A 1 69 ? -16.344 -15.660 14.624 1.00 48.34 69 GLN A O 1
ATOM 518 N N . SER A 1 70 ? -14.360 -16.549 15.232 1.00 47.12 70 SER A N 1
ATOM 519 C CA . SER A 1 70 ? -14.817 -17.870 15.672 1.00 47.12 70 SER A CA 1
ATOM 520 C C . SER A 1 70 ? -14.642 -17.974 17.173 1.00 47.12 70 SER A C 1
ATOM 522 O O . SER A 1 70 ? -13.654 -17.396 17.678 1.00 47.12 70 SER A O 1
#

Solvent-accessible surface area (backbone atoms only — not comparable to full-atom values): 4253 Å² total; per-residue (Å²): 133,89,84,72,83,74,71,83,72,78,54,43,56,59,58,23,35,72,66,34,66,68,43,45,77,44,79,45,78,51,101,88,50,64,34,21,33,28,21,38,65,89,67,50,80,67,24,67,28,77,39,62,68,56,9,26,46,49,32,55,75,48,77,67,80,76,78,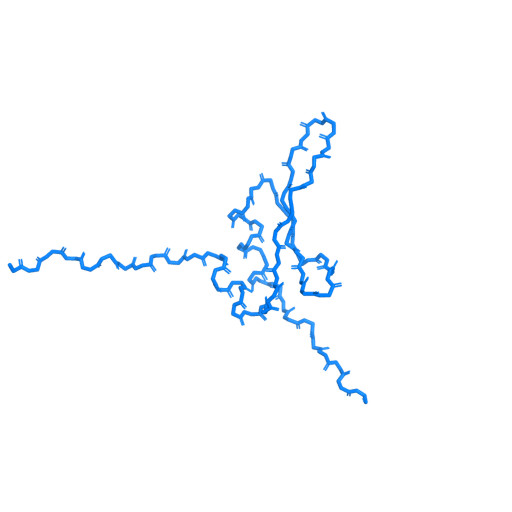77,83,124

Radius of gyration: 15.13 Å; Cα contacts (8 Å, |Δi|>4): 98; chains: 1; bounding box: 30×56×31 Å

Foldseek 3Di:
DDDDDPPVDDQLQVLLCVQAPQKDWDWDDDPPAIKIFIAGNVRHTQAIDSDPSVRSNSSNVGHDDPPPDD

Mean predicted aligned error: 8.58 Å

Organism: NCBI:txid556534